Protein AF-A0AAV6Z0J2-F1 (afdb_monomer)

InterPro domains:
  IPR010339 TIP49, P-loop domain [PF06068] (1-74)
  IPR027238 RuvB-like [PTHR11093] (1-74)
  IPR027417 P-loop containing nucleoside triphosphate hydrolase [G3DSA:3.40.50.300] (1-75)
  IPR027417 P-loop containing nucleoside triphosphate hydrolase [SSF52540] (13-72)

pLDDT: mean 93.01, std 5.94, range [54.88, 98.12]

Organism: Engystomops pustulosus (NCBI:txid76066)

Sequence (75 aa):
ACGVIVELIKSKKMAGRAVLLAGPPGTGKTALALAIAQELGSKVPFCPMVGSEVYSTEIKKTEVLMENFRRAIGK

Mean predicted aligned error: 3.44 Å

Structure (mmCIF, N/CA/C/O backbone):
data_AF-A0AAV6Z0J2-F1
#
_entry.id   AF-A0AAV6Z0J2-F1
#
loop_
_atom_site.group_PDB
_atom_site.id
_atom_site.type_symbol
_atom_site.label_atom_id
_atom_site.label_alt_id
_atom_site.label_comp_id
_atom_site.label_asym_id
_atom_site.label_entity_id
_atom_site.label_seq_id
_atom_site.pdbx_PDB_ins_code
_atom_site.Cartn_x
_atom_site.Cartn_y
_atom_site.Cartn_z
_atom_site.occupancy
_atom_site.B_iso_or_equiv
_atom_site.auth_seq_id
_atom_site.auth_comp_id
_atom_site.auth_asym_id
_atom_site.auth_atom_id
_atom_site.pdbx_PDB_model_num
ATOM 1 N N . ALA A 1 1 ? -7.330 -10.415 -6.150 1.00 74.00 1 ALA A N 1
ATOM 2 C CA . ALA A 1 1 ? -6.351 -10.127 -5.076 1.00 74.00 1 ALA A CA 1
ATOM 3 C C . ALA A 1 1 ? -6.662 -8.816 -4.344 1.00 74.00 1 ALA A C 1
ATOM 5 O O . ALA A 1 1 ? -6.969 -8.879 -3.163 1.00 74.00 1 ALA A O 1
ATOM 6 N N . CYS A 1 2 ? -6.673 -7.650 -5.007 1.00 85.19 2 CYS A N 1
ATOM 7 C CA . CYS A 1 2 ? -6.954 -6.361 -4.344 1.00 85.19 2 CYS A CA 1
ATOM 8 C C . CYS A 1 2 ? -8.343 -6.264 -3.686 1.00 85.19 2 CYS A C 1
ATOM 10 O O . CYS A 1 2 ? -8.455 -5.672 -2.619 1.00 85.19 2 CYS A O 1
ATOM 12 N N . GLY A 1 3 ? -9.371 -6.914 -4.245 1.00 90.75 3 GLY A N 1
ATOM 13 C CA . GLY A 1 3 ? -10.700 -6.979 -3.617 1.00 90.75 3 GLY A CA 1
ATOM 14 C C . GLY A 1 3 ? -10.697 -7.613 -2.219 1.00 90.75 3 GLY A C 1
ATOM 15 O O . GLY A 1 3 ? -11.395 -7.135 -1.334 1.00 90.75 3 GLY A O 1
ATOM 16 N N . VAL A 1 4 ? -9.832 -8.606 -1.974 1.00 93.81 4 VAL A N 1
ATOM 17 C CA . VAL A 1 4 ? -9.686 -9.231 -0.645 1.00 93.81 4 VAL A CA 1
ATOM 18 C C . VAL A 1 4 ? -9.098 -8.239 0.360 1.00 93.81 4 VAL A C 1
ATOM 20 O O . VAL A 1 4 ? -9.503 -8.216 1.515 1.00 93.81 4 VAL A O 1
ATOM 23 N N . ILE A 1 5 ? -8.169 -7.378 -0.070 1.00 93.69 5 ILE A N 1
ATOM 24 C CA . ILE A 1 5 ? -7.597 -6.333 0.794 1.00 93.69 5 ILE A CA 1
ATOM 25 C C . ILE A 1 5 ? -8.687 -5.334 1.194 1.00 93.69 5 ILE A C 1
ATOM 27 O O . ILE A 1 5 ? -8.815 -5.008 2.371 1.00 93.69 5 ILE A O 1
ATOM 31 N N . VAL A 1 6 ? -9.498 -4.890 0.229 1.00 95.12 6 VAL A N 1
ATOM 32 C CA . VAL A 1 6 ? -10.640 -3.998 0.482 1.00 95.12 6 VAL A CA 1
ATOM 33 C C . VAL A 1 6 ? -11.608 -4.633 1.480 1.00 95.12 6 VAL A C 1
ATOM 35 O O . VAL A 1 6 ? -12.000 -3.985 2.448 1.00 95.12 6 VAL A O 1
ATOM 38 N N . GLU A 1 7 ? -11.961 -5.904 1.283 1.00 95.06 7 GLU A N 1
ATOM 39 C CA . GLU A 1 7 ? -12.855 -6.637 2.179 1.00 95.06 7 GLU A CA 1
ATOM 40 C C . GLU A 1 7 ? -12.275 -6.765 3.594 1.00 95.06 7 GLU A C 1
ATOM 42 O O . GLU A 1 7 ? -12.971 -6.470 4.562 1.00 95.06 7 GLU A O 1
ATOM 47 N N . LEU A 1 8 ? -10.989 -7.106 3.733 1.00 94.50 8 LEU A N 1
ATOM 48 C CA . LEU A 1 8 ? -10.312 -7.210 5.032 1.00 94.50 8 LEU A CA 1
ATOM 49 C C . LEU A 1 8 ? -10.261 -5.875 5.786 1.00 94.50 8 LEU A C 1
ATOM 51 O O . LEU A 1 8 ? -10.380 -5.857 7.017 1.00 94.50 8 LEU A O 1
ATOM 55 N N . ILE A 1 9 ? -10.084 -4.762 5.067 1.00 93.44 9 ILE A N 1
ATOM 56 C CA . ILE A 1 9 ? -10.126 -3.416 5.649 1.00 93.44 9 ILE A CA 1
ATOM 57 C C . ILE A 1 9 ? -11.557 -3.088 6.092 1.00 93.44 9 ILE A C 1
ATOM 59 O O . ILE A 1 9 ? -11.758 -2.718 7.250 1.00 93.44 9 ILE A O 1
ATOM 63 N N . LYS A 1 10 ? -12.562 -3.306 5.228 1.00 92.19 10 LYS A N 1
ATOM 64 C CA . LYS A 1 10 ? -13.988 -3.096 5.554 1.00 92.19 10 LYS A CA 1
ATOM 65 C C . LYS A 1 10 ? -14.436 -3.968 6.737 1.00 92.19 10 LYS A C 1
ATOM 67 O O . LYS A 1 10 ? -15.170 -3.498 7.603 1.00 92.19 10 LYS A O 1
ATOM 72 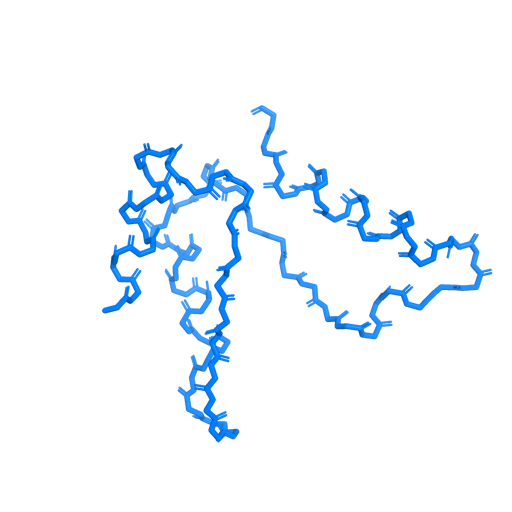N N . SER A 1 11 ? -13.931 -5.199 6.839 1.00 95.00 11 SER A N 1
ATOM 73 C CA . SER A 1 11 ? -14.218 -6.127 7.937 1.00 95.00 11 SER A CA 1
ATOM 74 C C . SER A 1 11 ? -13.378 -5.883 9.199 1.00 95.00 11 SER A C 1
ATOM 76 O O . SER A 1 11 ? -13.457 -6.686 10.128 1.00 95.00 11 SER A O 1
ATOM 78 N N . LYS A 1 12 ? -12.528 -4.844 9.234 1.00 91.75 12 LYS A N 1
ATOM 79 C CA . LYS A 1 12 ? -11.632 -4.498 10.357 1.00 91.75 12 LYS A CA 1
ATOM 80 C C . LYS A 1 12 ? -10.662 -5.616 10.779 1.00 91.75 12 LYS A C 1
ATOM 82 O O . LYS A 1 12 ? -10.221 -5.659 11.923 1.00 91.75 12 LYS A O 1
ATOM 87 N N . LYS A 1 13 ? -10.286 -6.515 9.862 1.00 94.12 13 LYS A N 1
ATOM 88 C CA . LYS A 1 13 ? -9.367 -7.645 10.131 1.00 94.12 13 LYS A CA 1
ATOM 89 C C . LYS A 1 13 ? -7.919 -7.373 9.704 1.00 94.12 13 LYS A C 1
ATOM 91 O O . LYS A 1 13 ? -7.088 -8.280 9.740 1.00 94.12 13 LYS A O 1
ATOM 96 N N . MET A 1 14 ? -7.611 -6.132 9.320 1.00 91.88 14 MET A N 1
ATOM 97 C CA . MET A 1 14 ? -6.308 -5.731 8.774 1.00 91.88 14 MET A CA 1
ATOM 98 C C . MET A 1 14 ? -5.342 -5.097 9.796 1.00 91.88 14 MET A C 1
ATOM 100 O O . MET A 1 14 ? -4.230 -4.719 9.436 1.00 91.88 14 MET A O 1
ATOM 104 N N . ALA A 1 15 ? -5.723 -4.988 11.074 1.00 92.25 15 ALA A N 1
ATOM 105 C CA . ALA A 1 15 ? -4.869 -4.396 12.108 1.00 92.25 15 ALA A CA 1
ATOM 106 C C . ALA A 1 15 ? -3.530 -5.149 12.251 1.00 92.25 15 ALA A C 1
ATOM 108 O O . ALA A 1 15 ? -3.514 -6.376 12.351 1.00 92.25 15 ALA A O 1
ATOM 109 N N . GLY A 1 16 ? -2.414 -4.412 12.244 1.00 93.06 16 GLY A N 1
ATOM 110 C CA . GLY A 1 16 ? -1.064 -4.976 12.380 1.00 93.06 16 GLY A CA 1
ATOM 111 C C . GLY A 1 16 ? -0.590 -5.825 11.192 1.00 93.06 16 GLY A C 1
ATOM 112 O O . GLY A 1 16 ? 0.385 -6.559 11.327 1.00 93.06 16 GLY A O 1
ATOM 113 N N . ARG A 1 17 ? -1.268 -5.760 10.037 1.00 94.81 17 ARG A N 1
ATOM 114 C CA . ARG A 1 17 ? -0.897 -6.509 8.827 1.00 94.81 17 ARG A CA 1
ATOM 115 C C . ARG A 1 17 ? -0.256 -5.599 7.786 1.00 94.81 17 ARG A C 1
ATOM 117 O O . ARG A 1 17 ? -0.632 -4.439 7.650 1.00 94.81 17 ARG A O 1
ATOM 124 N N . ALA A 1 18 ? 0.659 -6.161 7.003 1.00 95.19 18 ALA A N 1
ATOM 125 C CA . ALA A 1 18 ? 1.297 -5.490 5.876 1.00 95.19 18 ALA A CA 1
ATOM 126 C C . ALA A 1 18 ? 0.964 -6.200 4.556 1.00 95.19 18 ALA A C 1
ATOM 128 O O . ALA A 1 18 ? 0.781 -7.418 4.523 1.00 95.19 18 ALA A O 1
ATOM 129 N N . VAL A 1 19 ? 0.911 -5.432 3.466 1.00 95.00 19 VAL A N 1
ATOM 130 C CA . VAL A 1 19 ? 0.783 -5.944 2.095 1.00 95.00 19 VAL A CA 1
ATOM 131 C C . VAL A 1 19 ? 1.930 -5.390 1.266 1.00 95.00 19 VAL A C 1
ATOM 133 O O . VAL A 1 19 ? 2.192 -4.190 1.302 1.00 95.00 19 VAL A O 1
ATOM 136 N N . LEU A 1 20 ? 2.572 -6.253 0.482 1.00 96.19 20 LEU A N 1
ATOM 137 C CA . LEU A 1 20 ? 3.589 -5.864 -0.488 1.00 96.19 20 LEU A CA 1
ATOM 138 C C . LEU A 1 20 ? 3.041 -6.026 -1.910 1.00 96.19 20 LEU A C 1
ATOM 140 O O . LEU A 1 20 ? 2.663 -7.124 -2.314 1.00 96.19 20 LEU A O 1
ATOM 144 N N . LEU A 1 21 ? 3.029 -4.937 -2.680 1.00 95.75 21 LEU A N 1
ATOM 145 C CA . LEU A 1 21 ? 2.766 -4.971 -4.119 1.00 95.75 21 LEU A CA 1
ATOM 146 C C . LEU A 1 21 ? 4.104 -5.084 -4.857 1.00 95.75 21 LEU A C 1
ATOM 148 O O . LEU A 1 21 ? 4.876 -4.128 -4.888 1.00 95.75 21 LEU A O 1
ATOM 152 N N . ALA A 1 22 ? 4.380 -6.243 -5.455 1.00 96.69 22 ALA A N 1
ATOM 153 C CA . ALA A 1 22 ? 5.632 -6.524 -6.156 1.00 96.69 22 ALA A CA 1
ATOM 154 C C . ALA A 1 22 ? 5.415 -6.701 -7.666 1.00 96.69 22 ALA A C 1
ATOM 156 O O . ALA A 1 22 ? 4.371 -7.172 -8.111 1.00 96.69 22 ALA A O 1
ATOM 157 N N . GLY A 1 23 ? 6.413 -6.309 -8.458 1.00 96.94 23 GLY A N 1
ATOM 158 C CA . GLY A 1 23 ? 6.425 -6.480 -9.911 1.00 96.94 23 GLY A CA 1
ATOM 159 C C . GLY A 1 23 ? 7.270 -5.419 -10.629 1.00 96.94 23 GLY A C 1
ATOM 160 O O . GLY A 1 23 ? 7.615 -4.407 -10.008 1.00 96.94 23 GLY A O 1
ATOM 161 N N . PRO A 1 24 ? 7.569 -5.604 -11.928 1.00 98.12 24 PRO A N 1
ATOM 162 C CA . PRO A 1 24 ? 8.358 -4.670 -12.744 1.00 98.12 24 P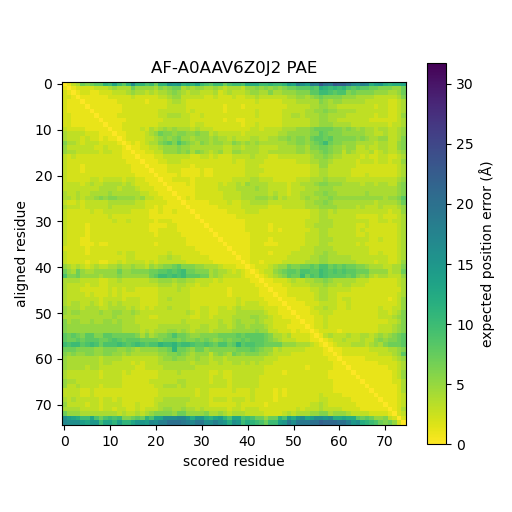RO A CA 1
ATOM 163 C C . PRO A 1 24 ? 7.833 -3.222 -12.724 1.00 98.12 24 PRO A C 1
ATOM 165 O O . PRO A 1 24 ? 6.656 -3.000 -12.431 1.00 98.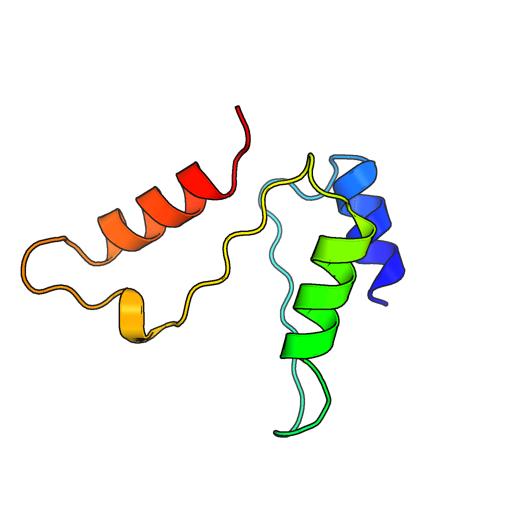12 24 PRO A O 1
ATOM 168 N N . PRO A 1 25 ? 8.653 -2.198 -13.015 1.00 97.38 25 PRO A N 1
ATOM 169 C CA . PRO A 1 25 ? 8.155 -0.828 -13.177 1.00 97.38 25 PRO A CA 1
ATOM 170 C C . PRO A 1 25 ? 7.052 -0.760 -14.250 1.00 97.38 25 PRO A C 1
ATOM 172 O O . PRO A 1 25 ? 7.037 -1.551 -15.186 1.00 97.38 25 PRO A O 1
ATOM 175 N N . GLY A 1 26 ? 6.088 0.152 -14.090 1.00 96.62 26 GLY A N 1
ATOM 176 C CA . GLY A 1 26 ? 4.979 0.317 -15.043 1.00 96.62 26 GLY A CA 1
ATOM 177 C C . G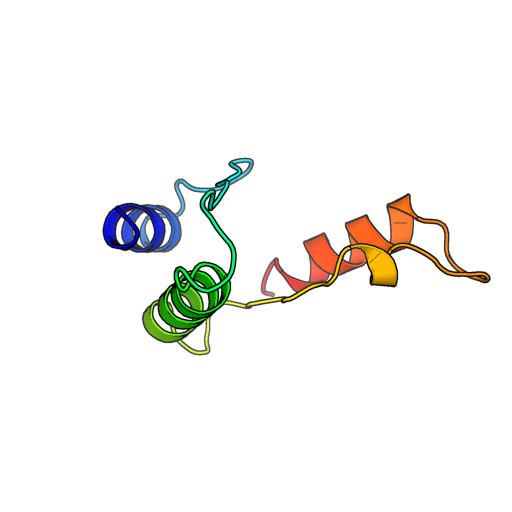LY A 1 26 ? 3.804 -0.664 -14.899 1.00 96.62 26 GLY A C 1
ATOM 178 O O . GLY A 1 26 ? 2.787 -0.474 -15.551 1.00 96.62 26 GLY A O 1
ATOM 179 N N . THR A 1 27 ? 3.857 -1.654 -13.999 1.00 96.94 27 THR A N 1
ATOM 180 C CA . THR A 1 27 ? 2.765 -2.642 -13.819 1.00 96.94 27 THR A CA 1
ATOM 181 C C . THR A 1 27 ? 1.583 -2.175 -12.955 1.00 96.94 27 THR A C 1
ATOM 183 O O . THR A 1 27 ? 0.817 -2.990 -12.449 1.00 96.94 27 THR A O 1
ATOM 186 N N . GLY A 1 28 ? 1.435 -0.869 -12.723 1.00 96.25 28 GLY A N 1
ATOM 187 C CA . GLY A 1 28 ? 0.257 -0.322 -12.037 1.00 96.25 28 GLY A CA 1
ATOM 188 C C . GLY A 1 28 ? 0.205 -0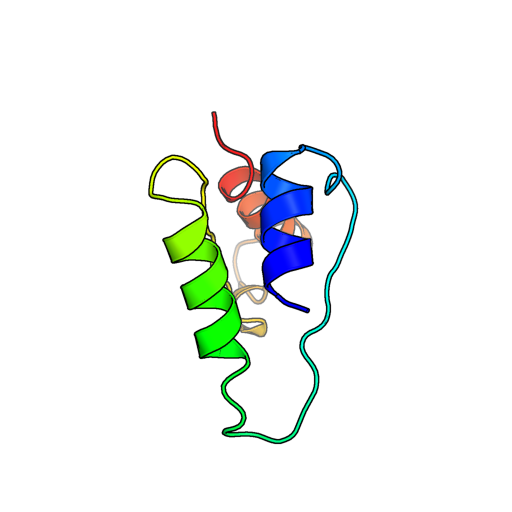.495 -10.512 1.00 96.25 28 GLY A C 1
ATOM 189 O O . GLY A 1 28 ? -0.837 -0.234 -9.926 1.00 96.25 28 GLY A O 1
ATOM 190 N N . LYS A 1 29 ? 1.299 -0.868 -9.831 1.00 97.25 29 LYS A N 1
ATOM 191 C CA . LYS A 1 29 ? 1.341 -1.005 -8.352 1.00 97.25 29 LYS A CA 1
ATOM 192 C C . LYS A 1 29 ? 0.786 0.221 -7.609 1.00 97.25 29 LYS A C 1
ATOM 194 O O . LYS A 1 29 ? -0.067 0.083 -6.739 1.00 97.25 29 LYS A O 1
ATOM 199 N N . THR A 1 30 ? 1.233 1.419 -7.985 1.00 96.25 30 THR A N 1
ATOM 200 C CA . THR A 1 30 ? 0.752 2.678 -7.395 1.00 96.25 30 THR A CA 1
ATOM 201 C C . THR A 1 30 ? -0.718 2.932 -7.731 1.00 96.25 30 THR A C 1
ATOM 203 O O . THR A 1 30 ? -1.484 3.335 -6.862 1.00 96.25 30 THR A O 1
ATOM 206 N N . ALA A 1 31 ? -1.136 2.631 -8.965 1.00 96.75 31 ALA A N 1
ATOM 207 C CA . ALA A 1 31 ? -2.530 2.762 -9.384 1.00 96.75 31 ALA A CA 1
ATOM 208 C C . ALA A 1 31 ? -3.456 1.820 -8.596 1.00 96.75 31 ALA A C 1
ATOM 210 O O . ALA A 1 31 ? -4.536 2.230 -8.190 1.00 96.75 31 ALA A O 1
ATOM 211 N N . LEU A 1 32 ? -3.014 0.593 -8.301 1.00 96.50 32 LEU A N 1
ATOM 212 C CA . LEU A 1 32 ? -3.754 -0.347 -7.457 1.00 96.50 32 LEU A CA 1
ATOM 213 C C . LEU A 1 32 ? -3.913 0.168 -6.021 1.00 96.50 32 LEU A C 1
ATOM 215 O O . LEU A 1 32 ? -4.995 0.039 -5.456 1.00 96.50 32 LEU A O 1
ATOM 219 N N . ALA A 1 33 ? -2.874 0.772 -5.433 1.00 95.19 33 ALA A N 1
ATOM 220 C CA . ALA A 1 33 ? -2.971 1.373 -4.100 1.00 95.19 33 ALA A CA 1
ATOM 221 C C . ALA A 1 33 ? -3.991 2.528 -4.064 1.00 95.19 33 ALA A C 1
ATOM 223 O O . ALA A 1 33 ? -4.812 2.595 -3.150 1.00 95.19 33 ALA A O 1
ATOM 224 N N . LEU A 1 34 ? -3.989 3.386 -5.091 1.00 95.25 34 LEU A N 1
ATOM 225 C CA . LEU A 1 34 ? -4.963 4.472 -5.239 1.00 95.25 34 LEU A CA 1
ATOM 226 C C . LEU A 1 34 ? -6.386 3.950 -5.467 1.00 95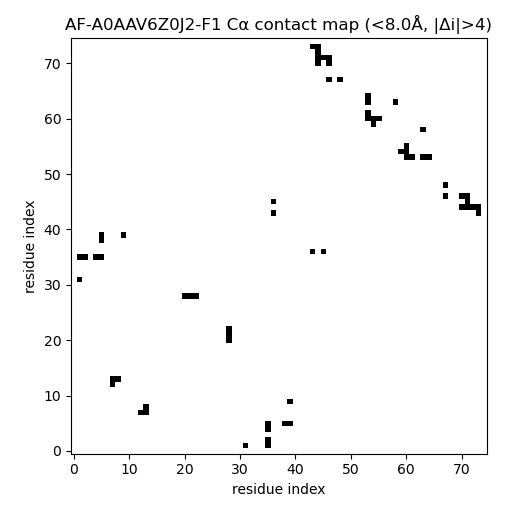.25 34 LEU A C 1
ATOM 228 O O . LEU A 1 34 ? -7.322 4.457 -4.857 1.00 95.25 34 LEU A O 1
ATOM 232 N N . ALA A 1 35 ? -6.553 2.915 -6.290 1.00 95.81 35 ALA A N 1
ATOM 233 C CA . ALA A 1 35 ? -7.850 2.290 -6.527 1.00 95.81 35 ALA A CA 1
ATOM 234 C C . ALA A 1 35 ? -8.430 1.676 -5.242 1.00 95.81 35 ALA A C 1
ATOM 236 O O . ALA A 1 35 ? -9.612 1.853 -4.962 1.00 95.81 35 ALA A O 1
ATOM 237 N N . ILE A 1 36 ? -7.600 1.019 -4.418 1.00 95.56 36 ILE A N 1
ATOM 238 C CA . ILE A 1 36 ? -8.017 0.519 -3.095 1.00 95.56 36 ILE A CA 1
ATOM 239 C C . ILE A 1 36 ? -8.499 1.678 -2.213 1.00 95.56 36 ILE A C 1
ATOM 241 O O . ILE A 1 36 ? -9.547 1.564 -1.584 1.00 95.56 36 ILE A O 1
ATOM 245 N N . ALA A 1 37 ? -7.767 2.795 -2.176 1.00 94.56 37 ALA A N 1
ATOM 246 C CA . ALA A 1 37 ? -8.159 3.969 -1.399 1.00 94.56 37 ALA A CA 1
ATOM 247 C C . ALA A 1 37 ? -9.495 4.567 -1.874 1.00 94.56 37 ALA A C 1
ATOM 249 O O . ALA A 1 37 ? -10.366 4.857 -1.058 1.00 94.56 37 ALA A O 1
ATOM 250 N N . GLN A 1 38 ? -9.681 4.700 -3.191 1.00 94.56 38 GLN A N 1
ATOM 251 C CA . GLN A 1 38 ? -10.929 5.188 -3.784 1.00 94.56 38 GLN A CA 1
ATOM 252 C C . GLN A 1 38 ? -12.117 4.272 -3.458 1.00 94.56 38 GLN A C 1
ATOM 254 O O . GLN A 1 38 ? -13.174 4.759 -3.066 1.00 94.56 38 GLN A O 1
ATOM 259 N N . GLU A 1 39 ? -11.925 2.955 -3.540 1.00 95.25 39 GLU A N 1
ATOM 260 C CA . GLU A 1 39 ? -12.946 1.937 -3.256 1.00 95.25 39 GLU A CA 1
ATOM 261 C C . GLU A 1 39 ? -13.354 1.870 -1.767 1.00 95.25 39 GLU A C 1
ATOM 263 O O . GLU A 1 39 ? -14.464 1.452 -1.417 1.00 95.25 39 GLU A O 1
ATOM 268 N N . LEU A 1 40 ? -12.461 2.272 -0.859 1.00 93.25 40 LEU A N 1
ATOM 269 C CA . LEU A 1 40 ? -12.757 2.398 0.573 1.00 93.25 40 LEU A CA 1
ATOM 270 C C . LEU A 1 40 ? -13.556 3.670 0.901 1.00 93.25 40 LEU A C 1
ATOM 272 O O . LEU A 1 40 ? -14.276 3.699 1.902 1.00 93.25 40 LEU A O 1
ATOM 276 N N . GLY A 1 41 ? -13.477 4.685 0.040 1.00 91.69 41 GLY A N 1
ATOM 277 C CA . GLY A 1 41 ? -14.200 5.946 0.159 1.00 91.69 41 GLY A CA 1
ATOM 278 C C . GLY A 1 41 ? -13.530 6.972 1.080 1.00 91.69 41 GLY A C 1
ATOM 279 O O . GLY A 1 41 ? -12.612 6.678 1.839 1.00 91.69 41 GLY A O 1
ATOM 280 N N . SER A 1 42 ? -14.039 8.206 1.047 1.00 86.62 42 SER A N 1
ATOM 281 C CA . SER A 1 42 ? -13.442 9.382 1.709 1.00 86.62 42 SER A CA 1
ATOM 282 C C . SER A 1 42 ? -13.420 9.344 3.241 1.00 86.62 42 SER A C 1
ATOM 284 O O . SER A 1 42 ? -12.748 10.160 3.865 1.00 86.62 42 SER A O 1
ATOM 286 N N . LYS A 1 43 ? -14.155 8.413 3.860 1.00 86.69 43 LYS A N 1
ATOM 287 C CA . LYS A 1 43 ? -14.182 8.234 5.320 1.00 86.69 43 LYS A CA 1
ATOM 288 C C . LYS A 1 43 ? -13.001 7.416 5.840 1.00 86.69 43 LYS A C 1
ATOM 290 O O . LYS A 1 43 ? -12.757 7.419 7.043 1.00 86.69 43 LYS A O 1
ATOM 295 N N . VAL A 1 44 ? -12.300 6.695 4.965 1.00 90.50 44 VAL A N 1
ATOM 296 C CA . VAL A 1 44 ? -11.127 5.906 5.335 1.00 90.50 44 VAL A CA 1
ATOM 297 C C . VAL A 1 44 ? -9.879 6.713 4.973 1.00 90.50 44 VAL A C 1
ATOM 299 O O . VAL A 1 44 ? -9.699 7.048 3.802 1.00 90.50 44 VAL A O 1
ATOM 302 N N . PRO A 1 45 ? -9.016 7.058 5.942 1.00 93.19 45 PRO A N 1
ATOM 303 C CA . PRO A 1 45 ? -7.812 7.825 5.656 1.00 93.19 45 PRO A CA 1
ATOM 304 C C . PRO A 1 45 ? -6.846 7.023 4.780 1.00 93.19 45 PRO A C 1
ATOM 306 O O . PRO A 1 45 ? -6.581 5.845 5.021 1.00 93.19 45 PRO A O 1
ATOM 309 N N . PHE A 1 46 ? -6.280 7.696 3.782 1.00 94.69 46 PHE A N 1
ATOM 310 C CA . PHE A 1 46 ? -5.219 7.174 2.932 1.00 94.69 46 PHE A CA 1
ATOM 311 C C . PHE A 1 46 ? -4.032 8.140 2.970 1.00 94.69 46 PHE A C 1
ATOM 313 O O . PHE A 1 46 ? -4.161 9.292 2.563 1.00 94.69 46 PHE A O 1
ATOM 320 N N . CYS A 1 47 ? -2.889 7.674 3.483 1.00 94.75 47 CYS A N 1
ATOM 321 C CA . CYS A 1 47 ? -1.672 8.471 3.647 1.00 94.75 47 CYS A CA 1
ATOM 322 C C . CYS A 1 47 ? -0.561 7.911 2.740 1.00 94.75 47 CYS A C 1
ATOM 324 O O . CYS A 1 47 ? 0.174 7.016 3.165 1.00 94.75 47 CYS A O 1
ATOM 326 N N . PRO A 1 48 ? -0.455 8.359 1.475 1.00 94.56 48 PRO A N 1
ATOM 327 C CA . PRO A 1 48 ? 0.670 7.992 0.626 1.00 94.56 48 PRO A CA 1
ATOM 328 C C . PRO A 1 48 ? 1.951 8.649 1.156 1.00 94.56 48 PRO A C 1
ATOM 330 O O . PRO A 1 48 ? 1.942 9.829 1.492 1.00 94.56 48 PRO A O 1
ATOM 333 N N . MET A 1 49 ? 3.039 7.883 1.216 1.00 94.75 49 MET A N 1
ATOM 334 C CA . MET A 1 49 ? 4.354 8.351 1.661 1.00 94.75 49 MET A CA 1
ATOM 335 C C . MET A 1 49 ? 5.432 7.782 0.738 1.00 94.75 49 MET A C 1
ATOM 337 O O . MET A 1 49 ? 5.374 6.607 0.356 1.00 94.75 49 MET A O 1
ATOM 341 N N . VAL A 1 50 ? 6.431 8.594 0.399 1.00 95.12 50 VAL A N 1
ATOM 342 C CA . VAL A 1 50 ? 7.618 8.149 -0.345 1.00 95.12 50 VAL A CA 1
ATOM 343 C C . VAL A 1 50 ? 8.748 7.848 0.638 1.00 95.12 50 VAL A C 1
ATOM 345 O O . VAL A 1 50 ? 8.969 8.589 1.588 1.00 95.12 50 VAL A O 1
ATOM 348 N N . GLY A 1 51 ? 9.517 6.777 0.416 1.00 92.88 51 GLY A N 1
ATOM 349 C CA . GLY A 1 51 ? 10.574 6.363 1.354 1.00 92.88 51 GLY A CA 1
ATOM 350 C C . GLY A 1 51 ? 11.639 7.436 1.634 1.00 92.88 51 GLY A C 1
ATOM 351 O O . GLY A 1 51 ? 12.211 7.467 2.722 1.00 92.88 51 GLY A O 1
ATOM 352 N N . SER A 1 52 ? 11.874 8.350 0.691 1.00 94.25 52 SER A N 1
ATOM 353 C CA . SER A 1 52 ? 12.774 9.493 0.874 1.00 94.25 52 SER A CA 1
ATOM 354 C C . SER A 1 52 ? 12.257 10.525 1.881 1.00 94.25 52 SER A C 1
ATOM 356 O O . SER A 1 52 ? 13.064 11.218 2.488 1.00 94.25 52 SER A O 1
ATOM 358 N N . GLU A 1 53 ? 10.945 10.606 2.114 1.00 92.56 53 GLU A N 1
ATOM 359 C CA . GLU A 1 53 ? 10.336 11.551 3.065 1.00 92.56 53 GLU A CA 1
ATOM 360 C C . GLU A 1 53 ? 10.671 11.210 4.525 1.00 92.56 53 GLU A C 1
ATOM 362 O O . GLU A 1 53 ? 10.556 12.060 5.401 1.00 92.56 53 GLU A O 1
ATOM 367 N N . VAL A 1 54 ? 11.136 9.985 4.802 1.00 94.00 54 VAL A N 1
ATOM 368 C CA . VAL A 1 54 ? 11.595 9.570 6.141 1.00 94.00 54 VAL A CA 1
ATOM 369 C C . VAL A 1 54 ? 12.860 10.332 6.571 1.00 94.00 54 VAL A C 1
ATOM 371 O O . VAL A 1 54 ? 13.172 10.412 7.761 1.00 94.00 54 VAL A O 1
ATOM 374 N N . TYR A 1 55 ? 13.622 10.876 5.620 1.00 92.44 55 TYR A N 1
ATOM 375 C CA . TYR A 1 55 ? 14.869 11.577 5.893 1.00 92.44 55 TYR A CA 1
ATOM 376 C C . TYR A 1 55 ? 14.598 13.062 6.159 1.00 92.44 55 TYR A C 1
ATOM 378 O O . TYR A 1 55 ? 14.250 13.812 5.254 1.00 92.44 55 TYR A O 1
ATOM 386 N N . SER A 1 56 ? 14.801 13.484 7.408 1.00 91.19 56 SER A N 1
ATOM 387 C CA . SER A 1 56 ? 14.698 14.877 7.849 1.00 91.19 56 SER A CA 1
ATOM 388 C C . SER A 1 56 ? 15.949 15.280 8.631 1.00 91.19 56 SER A C 1
ATOM 390 O O . SER A 1 56 ? 16.579 14.445 9.286 1.00 91.19 56 SER A O 1
ATOM 392 N N . THR A 1 57 ? 16.317 16.558 8.545 1.00 93.00 57 THR A N 1
ATOM 393 C CA . THR A 1 57 ? 17.388 17.176 9.342 1.00 93.00 57 THR A CA 1
ATOM 394 C C . THR A 1 57 ? 16.942 17.500 10.766 1.00 93.00 57 THR A C 1
ATOM 396 O O . THR A 1 57 ? 17.770 17.545 11.670 1.00 93.00 57 THR A O 1
ATOM 399 N N . GLU A 1 58 ? 15.643 17.713 10.969 1.00 93.31 58 GLU A N 1
ATOM 400 C CA . GLU A 1 58 ? 15.068 18.219 12.222 1.00 93.31 58 GLU A CA 1
ATOM 401 C C . GLU A 1 58 ? 14.369 17.119 13.026 1.00 93.31 58 GLU A C 1
ATOM 403 O O . GLU A 1 58 ? 14.388 17.125 14.257 1.00 93.31 58 GLU A O 1
ATOM 408 N N . ILE A 1 59 ? 13.767 16.145 12.336 1.00 94.19 59 ILE A N 1
ATOM 409 C CA . ILE A 1 59 ? 12.931 15.106 12.942 1.00 94.19 59 ILE A CA 1
ATOM 410 C C . ILE A 1 59 ? 13.609 13.743 12.796 1.00 94.19 59 ILE A C 1
ATOM 412 O O . ILE A 1 59 ? 14.130 13.378 11.741 1.00 94.19 59 ILE A O 1
ATOM 416 N N . LYS A 1 60 ? 13.577 12.940 13.865 1.00 95.06 60 LYS A N 1
ATOM 417 C CA . LYS A 1 60 ? 14.098 11.567 13.839 1.00 95.06 60 LYS A CA 1
ATOM 418 C C . LYS A 1 60 ? 13.304 10.713 12.848 1.00 95.06 60 LYS A C 1
ATOM 420 O O . LYS A 1 60 ? 12.078 10.724 12.862 1.00 95.06 60 LYS A O 1
ATOM 425 N N . LYS A 1 61 ? 14.001 9.867 12.085 1.00 94.31 61 LYS A N 1
ATOM 426 C CA . LYS A 1 61 ? 13.410 8.936 11.098 1.00 94.31 61 LYS A CA 1
ATOM 427 C C . LYS A 1 61 ? 12.239 8.115 11.653 1.00 94.31 61 LYS A C 1
ATOM 429 O O . LYS A 1 61 ? 11.224 7.939 10.988 1.00 94.31 61 LYS A O 1
ATOM 434 N N . THR A 1 62 ? 12.377 7.618 12.882 1.00 95.25 62 THR A N 1
ATOM 435 C CA . THR A 1 62 ? 11.325 6.845 13.555 1.00 95.25 62 THR A CA 1
ATOM 436 C C . THR A 1 62 ? 10.104 7.695 13.880 1.00 95.25 62 THR A C 1
ATOM 438 O O . THR A 1 62 ? 8.992 7.198 13.776 1.00 95.25 62 THR A O 1
AT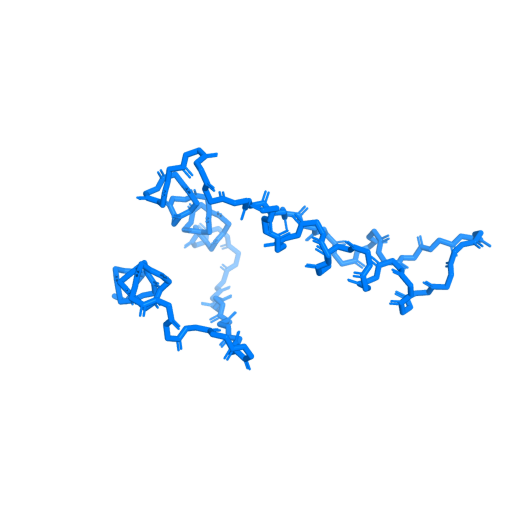OM 441 N N . GLU A 1 63 ? 10.291 8.968 14.234 1.00 95.81 63 GLU A N 1
ATOM 442 C CA . GLU A 1 63 ? 9.186 9.876 14.549 1.00 95.81 63 GLU A CA 1
ATOM 443 C C . GLU A 1 63 ? 8.389 10.224 13.291 1.00 95.81 63 GLU A C 1
ATOM 445 O O . GLU A 1 63 ? 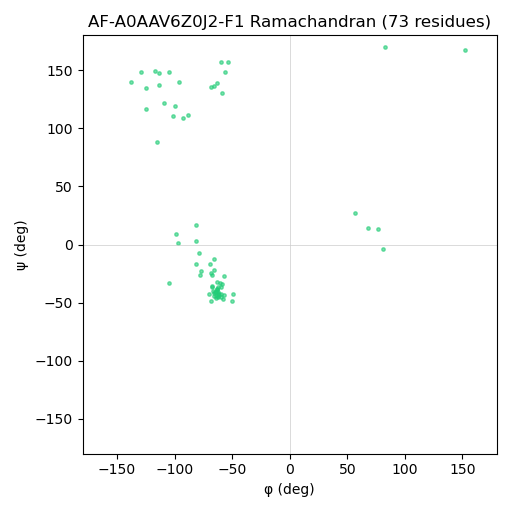7.167 10.135 13.313 1.00 95.81 63 GLU A O 1
ATOM 450 N N . VAL A 1 64 ? 9.064 10.490 12.164 1.00 95.56 64 VAL A N 1
ATOM 451 C CA . VAL A 1 64 ? 8.390 10.712 10.869 1.00 95.56 64 VAL A CA 1
ATOM 452 C C . VAL A 1 64 ? 7.513 9.512 10.499 1.00 95.56 64 VAL A C 1
ATOM 454 O O . VAL A 1 64 ? 6.366 9.670 10.075 1.00 95.56 64 VAL A O 1
ATOM 457 N N . LEU A 1 65 ? 8.027 8.294 10.686 1.00 95.06 65 LEU A N 1
ATOM 458 C CA . LEU A 1 65 ? 7.264 7.079 10.410 1.00 95.06 65 LEU A CA 1
ATOM 459 C C . LEU A 1 65 ? 6.067 6.932 11.367 1.00 95.06 65 LEU A C 1
ATOM 461 O O . LEU A 1 65 ? 4.958 6.631 10.926 1.00 95.06 65 LEU A O 1
ATOM 465 N N . MET A 1 66 ? 6.273 7.183 12.663 1.00 95.06 66 MET A N 1
ATOM 466 C CA . MET A 1 66 ? 5.214 7.132 13.677 1.00 95.06 66 MET A CA 1
ATOM 467 C C . MET A 1 66 ? 4.114 8.169 13.429 1.00 95.06 66 MET A C 1
ATOM 469 O O . MET A 1 66 ? 2.934 7.865 13.609 1.00 95.06 66 MET A O 1
ATOM 473 N N . GLU A 1 67 ? 4.468 9.371 12.981 1.00 94.00 67 GLU A N 1
ATOM 474 C CA . GLU A 1 67 ? 3.504 10.409 12.631 1.00 94.00 67 GLU A CA 1
ATOM 475 C C . GLU A 1 67 ? 2.633 9.987 11.441 1.00 94.00 67 GLU A C 1
ATOM 477 O O . GLU A 1 67 ? 1.409 10.113 11.497 1.00 94.00 67 GLU A O 1
ATOM 482 N N . ASN A 1 68 ? 3.234 9.405 10.399 1.00 94.44 68 ASN A N 1
ATOM 483 C CA . ASN A 1 68 ? 2.491 8.884 9.250 1.00 94.44 68 ASN A CA 1
ATOM 484 C C . ASN A 1 68 ? 1.553 7.731 9.639 1.00 94.44 68 ASN A C 1
ATOM 486 O O . ASN A 1 68 ? 0.404 7.704 9.196 1.00 94.44 68 ASN A O 1
ATOM 490 N N . PHE A 1 69 ? 1.980 6.831 10.533 1.00 94.50 69 PHE A N 1
ATOM 491 C CA . PHE A 1 69 ? 1.087 5.808 11.088 1.00 94.50 69 PHE A CA 1
ATOM 492 C C . PHE A 1 69 ? -0.109 6.422 11.823 1.00 94.50 69 PHE A C 1
ATOM 494 O O . PHE A 1 69 ? -1.235 5.970 11.631 1.00 94.50 69 PHE A O 1
ATOM 501 N N . ARG A 1 70 ? 0.105 7.473 12.627 1.00 94.19 70 ARG A N 1
ATOM 502 C CA . ARG A 1 70 ? -0.983 8.173 13.330 1.00 94.19 70 ARG A CA 1
ATOM 503 C C . ARG A 1 70 ? -1.941 8.865 12.364 1.00 94.19 70 ARG A C 1
ATOM 505 O O . ARG A 1 70 ? -3.142 8.782 12.568 1.00 94.19 70 ARG A O 1
ATOM 512 N N . ARG A 1 71 ? -1.437 9.501 11.301 1.00 92.56 71 ARG A N 1
ATOM 513 C CA . ARG A 1 71 ? -2.267 10.132 10.255 1.00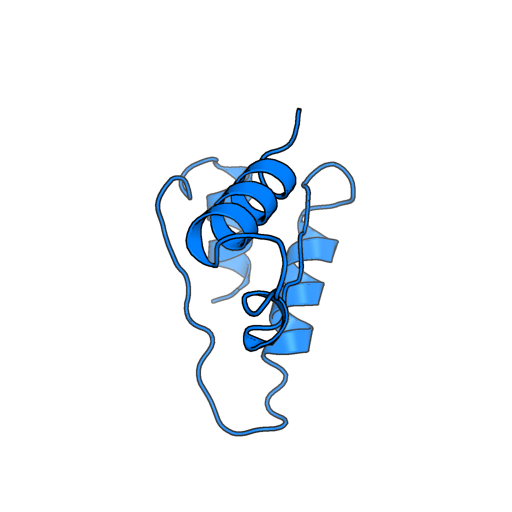 92.56 71 ARG A CA 1
ATOM 514 C C . ARG A 1 71 ? -3.122 9.115 9.492 1.00 92.56 71 ARG A C 1
ATOM 516 O O . ARG A 1 71 ? -4.231 9.439 9.075 1.00 92.56 71 ARG A O 1
ATOM 523 N N . ALA A 1 72 ? -2.619 7.893 9.322 1.00 92.94 72 ALA A N 1
ATOM 524 C CA . ALA A 1 72 ? -3.327 6.800 8.659 1.00 92.94 72 ALA A CA 1
ATOM 525 C C . ALA A 1 72 ? -4.374 6.100 9.551 1.00 92.94 72 ALA A C 1
ATOM 527 O O . ALA A 1 72 ? -5.135 5.268 9.060 1.00 92.94 72 ALA A O 1
ATOM 528 N N . ILE A 1 73 ? -4.437 6.426 10.845 1.00 89.50 73 ILE A N 1
ATOM 529 C CA . ILE A 1 73 ? -5.473 5.957 11.768 1.00 89.50 73 ILE A CA 1
ATOM 530 C C . ILE A 1 73 ? -6.467 7.112 11.930 1.00 89.50 73 ILE A C 1
ATOM 532 O O . ILE A 1 73 ? -6.131 8.162 12.469 1.00 89.50 73 ILE A O 1
ATOM 536 N N . GLY A 1 74 ? -7.678 6.946 11.394 1.00 74.50 74 GLY A N 1
ATOM 537 C CA . GLY A 1 74 ? -8.720 7.977 11.456 1.00 74.50 74 GLY A CA 1
ATOM 538 C C . GLY A 1 74 ? -9.082 8.326 12.902 1.00 74.50 74 GLY A C 1
ATOM 539 O O . GLY A 1 74 ? -8.858 7.515 13.802 1.00 74.50 74 GLY A O 1
ATOM 540 N N . LYS A 1 75 ? -9.633 9.526 13.121 1.00 54.88 75 LYS A N 1
ATOM 541 C CA . LYS A 1 75 ? -10.287 9.864 14.396 1.00 54.88 75 LYS A CA 1
ATOM 542 C C . LYS A 1 75 ? -11.585 9.083 14.572 1.00 54.88 75 LYS A C 1
ATOM 544 O O . LYS A 1 75 ? -12.271 8.861 13.548 1.00 54.88 75 LYS A O 1
#

Foldseek 3Di:
DLVVVLVCVVVVVCPPHDDDDDDDPPPCSVVSLVVSVVSNPPQQDDQDDDPVQLDDPPDHSVVSVVVSVVSRDGD

Radius of gyration: 13.92 Å; Cα contacts (8 Å, |Δi|>4): 34; chains: 1; bounding box: 32×28×30 Å

Nearest PDB structures (foldseek):
  5fm7-assembly1_A  TM=8.392E-01  e=2.819E-06  Thermochaetoides thermophila
  5fm6-assembly1_A  TM=8.451E-01  e=3.001E-06  Thermochaetoides thermophila
  6k0r-assembly2_J  TM=8.773E-01  e=1.659E-04  Homo sapiens
  3uk6-assembly1_A  TM=8.306E-01  e=4.248E-04  Homo sapiens

Secondary structure (DSSP, 8-state):
-HHHHHHHHHTT--TT-------STTSSHHHHHHHHHHHH-TTS------GGGG--SSS-HHHHHHHHHHHTS--

Solvent-accessible surface area (backbone atoms only — not comparable to full-atom values): 4924 Å² total; per-residue (Å²): 114,71,66,58,54,51,48,33,51,77,67,68,70,46,80,98,63,86,83,85,85,82,76,66,90,91,73,46,61,70,57,51,56,51,50,50,46,59,76,64,32,92,88,50,57,76,70,89,81,57,83,71,71,39,68,54,98,87,50,56,49,67,54,51,51,52,51,51,54,52,64,41,50,67,132